Protein AF-A0A7K2Q0Q4-F1 (afdb_monomer_lite)

Structure (mmCIF, N/CA/C/O backbone):
data_AF-A0A7K2Q0Q4-F1
#
_entry.id   AF-A0A7K2Q0Q4-F1
#
loop_
_atom_site.group_PDB
_atom_site.id
_atom_site.type_symbol
_atom_site.label_atom_id
_atom_site.label_alt_id
_atom_site.label_comp_id
_atom_site.label_asym_id
_atom_site.label_entity_id
_atom_site.label_seq_id
_atom_site.pdbx_PDB_ins_code
_atom_site.Cartn_x
_atom_site.Cartn_y
_atom_site.Cartn_z
_atom_site.occupancy
_atom_site.B_iso_or_equiv
_atom_site.auth_seq_id
_atom_site.auth_comp_id
_atom_site.auth_asym_id
_atom_site.auth_atom_id
_atom_site.pdbx_PDB_model_num
ATOM 1 N N . ALA A 1 1 ? 6.398 -9.317 6.438 1.00 79.12 1 ALA A N 1
ATOM 2 C CA . ALA A 1 1 ? 5.294 -8.334 6.388 1.00 79.12 1 ALA A CA 1
ATOM 3 C C . ALA A 1 1 ? 4.344 -8.437 7.587 1.00 79.12 1 ALA A C 1
ATOM 5 O O . ALA A 1 1 ? 4.321 -7.499 8.368 1.00 79.12 1 ALA A O 1
ATOM 6 N N . ARG A 1 2 ? 3.621 -9.553 7.805 1.00 87.19 2 ARG A N 1
ATOM 7 C CA . ARG A 1 2 ? 2.559 -9.644 8.841 1.00 87.19 2 ARG A CA 1
ATOM 8 C C . ARG A 1 2 ? 2.958 -9.191 10.251 1.00 87.19 2 ARG A C 1
ATOM 10 O O . ARG A 1 2 ? 2.251 -8.389 10.840 1.00 87.19 2 ARG A O 1
ATOM 17 N N . ARG A 1 3 ? 4.111 -9.632 10.769 1.00 91.81 3 ARG A N 1
ATOM 18 C CA . ARG A 1 3 ? 4.590 -9.206 12.100 1.00 91.81 3 ARG A CA 1
ATOM 19 C C . ARG A 1 3 ? 4.851 -7.696 12.187 1.00 91.81 3 ARG A C 1
ATOM 21 O O . ARG A 1 3 ? 4.521 -7.088 13.192 1.00 91.81 3 ARG A O 1
ATOM 28 N N . ILE A 1 4 ? 5.423 -7.102 11.139 1.00 90.69 4 ILE A N 1
ATOM 29 C CA . ILE A 1 4 ? 5.698 -5.656 11.081 1.00 90.69 4 ILE A CA 1
ATOM 30 C C . ILE A 1 4 ? 4.383 -4.876 10.995 1.00 90.69 4 ILE A C 1
ATOM 32 O O . ILE A 1 4 ? 4.216 -3.902 11.714 1.00 90.69 4 ILE A O 1
ATOM 36 N N . ALA A 1 5 ? 3.433 -5.336 10.179 1.00 90.69 5 ALA A N 1
ATOM 37 C CA . ALA A 1 5 ? 2.111 -4.724 10.072 1.00 90.69 5 ALA A CA 1
ATOM 38 C C . ALA A 1 5 ? 1.339 -4.771 11.402 1.00 90.69 5 ALA A C 1
ATOM 40 O O . ALA A 1 5 ? 0.765 -3.764 11.801 1.00 90.69 5 ALA A O 1
ATOM 41 N N . ALA A 1 6 ? 1.396 -5.895 12.127 1.00 92.38 6 ALA A N 1
ATOM 42 C CA . ALA A 1 6 ? 0.805 -6.020 13.460 1.00 92.38 6 ALA A CA 1
ATOM 43 C C . ALA A 1 6 ? 1.425 -5.036 14.467 1.00 92.38 6 ALA A C 1
ATOM 45 O O . ALA A 1 6 ? 0.708 -4.343 15.182 1.00 92.38 6 ALA A O 1
ATOM 46 N N . LEU A 1 7 ? 2.758 -4.923 14.487 1.00 94.75 7 LEU A N 1
ATOM 47 C CA . LEU A 1 7 ? 3.449 -3.950 15.340 1.00 94.75 7 LEU A CA 1
ATOM 48 C C . LEU A 1 7 ? 3.114 -2.504 14.951 1.00 94.75 7 LEU A C 1
ATOM 50 O O . LEU A 1 7 ? 2.885 -1.678 15.826 1.00 94.75 7 LEU A O 1
ATOM 54 N N . GLY A 1 8 ? 3.038 -2.198 13.654 1.00 91.25 8 GLY A N 1
ATOM 55 C CA . GLY A 1 8 ? 2.623 -0.881 13.170 1.00 91.25 8 GLY A CA 1
ATOM 56 C C . GLY A 1 8 ? 1.189 -0.529 13.576 1.00 91.25 8 GLY A C 1
ATOM 57 O O . GLY A 1 8 ? 0.920 0.612 13.944 1.00 91.25 8 GLY A O 1
ATOM 58 N N . GLY A 1 9 ? 0.285 -1.510 13.566 1.00 91.88 9 GLY A N 1
ATOM 59 C CA . GLY A 1 9 ? -1.079 -1.363 14.071 1.00 91.88 9 GLY A CA 1
ATOM 60 C C . GLY A 1 9 ? -1.135 -1.055 15.559 1.00 91.88 9 GLY A C 1
ATOM 61 O O . GLY A 1 9 ? -1.884 -0.180 15.988 1.00 91.88 9 GLY A O 1
ATOM 62 N N . GLU A 1 10 ? -0.298 -1.734 16.339 1.00 93.38 10 GLU A N 1
ATOM 63 C CA . GLU A 1 10 ? -0.192 -1.489 17.773 1.00 93.38 10 GLU A CA 1
ATOM 64 C C . GLU A 1 10 ? 0.334 -0.082 18.071 1.00 93.38 10 GLU A C 1
ATOM 66 O O . GLU A 1 10 ? -0.258 0.641 18.870 1.00 93.38 10 GLU A O 1
ATOM 71 N N . VAL A 1 11 ? 1.371 0.358 17.353 1.00 94.88 11 VAL A N 1
ATOM 72 C CA . VAL A 1 11 ? 1.874 1.737 17.454 1.00 94.88 11 VAL A CA 1
ATOM 73 C C . VAL A 1 11 ? 0.786 2.751 17.088 1.00 94.88 11 VAL A C 1
ATOM 75 O O . VAL A 1 11 ? 0.629 3.748 17.787 1.00 94.88 11 VAL A O 1
ATOM 78 N N . ALA A 1 12 ? -0.003 2.493 16.039 1.00 91.75 12 ALA A N 1
ATOM 79 C CA . ALA A 1 12 ? -1.114 3.363 15.654 1.00 91.75 12 ALA A CA 1
ATOM 80 C C . ALA A 1 12 ? -2.199 3.448 16.746 1.00 91.75 12 ALA A C 1
ATOM 82 O O . ALA A 1 12 ? -2.713 4.525 17.025 1.00 91.75 12 ALA A O 1
ATOM 83 N N . ARG A 1 13 ? -2.528 2.347 17.434 1.00 91.94 13 ARG A N 1
ATOM 84 C CA . ARG A 1 13 ? -3.469 2.401 18.570 1.00 91.94 13 ARG A CA 1
ATOM 85 C C . ARG A 1 13 ? -2.955 3.262 19.719 1.00 91.94 13 ARG A C 1
ATOM 87 O O . ARG A 1 13 ? -3.742 3.928 20.384 1.00 91.94 13 ARG A O 1
ATOM 94 N N . GLN A 1 14 ? -1.645 3.256 19.939 1.00 94.19 14 GLN A N 1
ATOM 95 C CA . GLN A 1 14 ? -1.008 3.990 21.030 1.00 94.19 14 GLN A CA 1
ATOM 96 C C . GLN A 1 14 ? -0.775 5.473 20.707 1.00 94.19 14 GLN A C 1
ATOM 98 O O . GLN A 1 14 ? -0.567 6.265 21.622 1.00 94.19 14 GLN A O 1
ATOM 103 N N . SER A 1 15 ? -0.833 5.873 19.433 1.00 8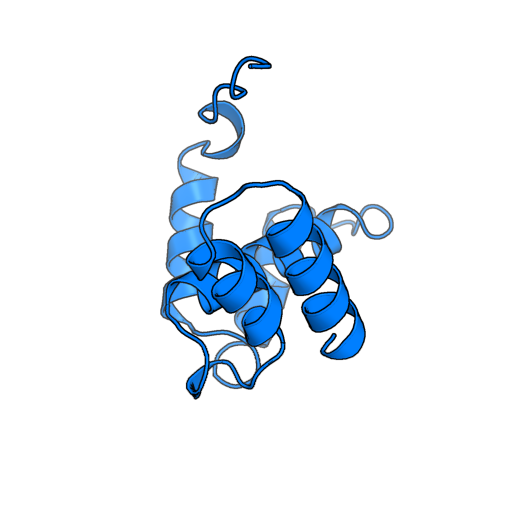9.75 15 SER A N 1
ATOM 104 C CA . SER A 1 15 ? -0.544 7.244 18.991 1.00 89.75 15 SER A CA 1
ATOM 105 C C . SER A 1 15 ? -1.759 8.176 18.950 1.00 89.75 15 SER A C 1
ATOM 107 O O . SER A 1 15 ? -1.629 9.329 18.544 1.00 89.75 15 SER A O 1
ATOM 109 N N . GLY A 1 16 ? -2.940 7.705 19.361 1.00 86.31 16 GLY A N 1
ATOM 110 C CA . GLY A 1 16 ? -4.161 8.516 19.395 1.00 86.31 16 GLY A CA 1
ATOM 111 C C . GLY A 1 16 ? -4.801 8.769 18.024 1.00 86.31 16 GLY A C 1
ATOM 112 O O . GLY A 1 16 ? -5.731 9.570 17.931 1.00 86.31 16 GLY A O 1
ATOM 113 N N . VAL A 1 17 ? -4.345 8.094 16.960 1.00 89.75 17 VAL A N 1
ATOM 114 C CA . VAL A 1 17 ? -5.055 8.107 15.671 1.00 89.75 17 VAL A CA 1
ATOM 115 C C . VAL A 1 17 ? -6.355 7.294 15.761 1.00 89.75 17 VAL A C 1
ATOM 117 O O . VAL A 1 17 ? -6.469 6.404 16.609 1.00 89.75 17 VAL A O 1
ATOM 120 N N . PRO A 1 18 ? -7.350 7.552 14.888 1.00 93.19 18 PRO A N 1
ATOM 121 C CA . PRO A 1 18 ? -8.577 6.763 14.861 1.00 93.19 18 PRO A CA 1
ATOM 122 C C . PRO A 1 18 ? -8.289 5.263 14.743 1.00 93.19 18 PRO A C 1
ATOM 124 O O . PRO A 1 18 ? -7.441 4.851 13.952 1.00 93.19 18 PRO A O 1
ATOM 127 N N . ALA A 1 19 ? -9.033 4.436 15.484 1.00 91.25 19 ALA A N 1
ATOM 128 C CA . ALA A 1 19 ? -8.824 2.984 15.528 1.00 91.25 19 ALA A CA 1
ATOM 129 C C . ALA A 1 19 ? -8.863 2.320 14.137 1.00 91.25 19 ALA A C 1
ATOM 131 O O . ALA A 1 19 ? -8.169 1.336 13.886 1.00 91.25 19 ALA A O 1
ATOM 132 N N . GLU A 1 20 ? -9.626 2.894 13.207 1.00 93.12 20 GLU A N 1
ATOM 133 C CA . GLU A 1 20 ? -9.688 2.466 11.808 1.00 93.12 20 GLU A CA 1
ATOM 134 C C . GLU A 1 20 ? -8.319 2.509 11.110 1.00 93.12 20 GLU A C 1
ATOM 136 O O . GLU A 1 20 ? -8.016 1.633 10.300 1.00 93.12 20 GLU A O 1
ATOM 141 N N . VAL A 1 21 ? -7.453 3.470 11.459 1.00 92.81 21 VAL A N 1
ATOM 142 C CA . VAL A 1 21 ? -6.088 3.574 10.919 1.00 92.81 21 VAL A CA 1
ATOM 143 C C . VAL A 1 21 ? -5.254 2.368 11.334 1.00 92.81 21 VAL A C 1
ATOM 145 O O . VAL A 1 21 ? -4.576 1.780 10.493 1.00 92.81 21 VAL A O 1
ATOM 148 N N . ALA A 1 22 ? -5.345 1.947 12.598 1.00 93.81 22 ALA A N 1
ATOM 149 C CA . ALA A 1 22 ? -4.650 0.754 13.067 1.00 93.81 22 ALA A CA 1
ATOM 150 C C . ALA A 1 22 ? -5.091 -0.489 12.282 1.00 93.81 22 ALA A C 1
ATOM 152 O O . ALA A 1 22 ? -4.245 -1.228 11.786 1.00 93.81 22 ALA A O 1
ATOM 153 N N . VAL A 1 23 ? -6.400 -0.660 12.059 1.00 94.56 23 VAL A N 1
ATOM 154 C CA . VAL A 1 23 ? -6.939 -1.783 11.271 1.00 94.56 23 VAL A CA 1
ATOM 155 C C . VAL A 1 23 ? -6.388 -1.785 9.840 1.00 94.56 23 VAL A C 1
ATOM 157 O O . VAL A 1 23 ? -6.031 -2.837 9.308 1.00 94.56 23 VAL A O 1
ATOM 1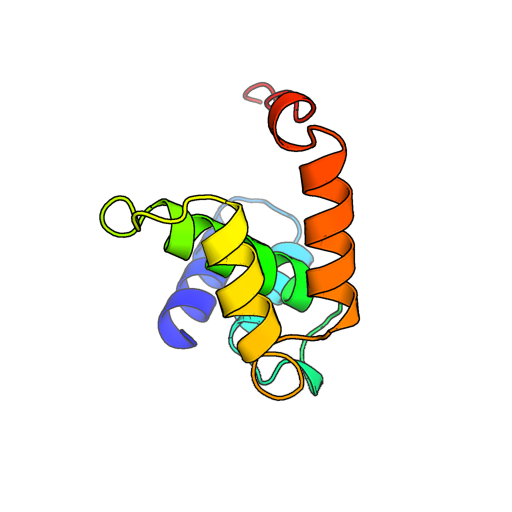60 N N . ILE A 1 24 ? -6.292 -0.615 9.206 1.00 95.75 24 ILE A N 1
ATOM 161 C CA . ILE A 1 24 ? -5.720 -0.470 7.860 1.00 95.75 24 ILE A CA 1
ATOM 162 C C . ILE A 1 24 ? -4.245 -0.894 7.846 1.00 95.75 24 ILE A C 1
ATOM 164 O O . ILE A 1 24 ? -3.832 -1.648 6.961 1.00 95.75 24 ILE A O 1
ATOM 168 N N . VAL A 1 25 ? -3.462 -0.436 8.826 1.00 93.94 25 VAL A N 1
ATOM 169 C CA . VAL A 1 25 ? -2.026 -0.728 8.940 1.00 93.94 25 VAL A CA 1
ATOM 170 C C . VAL A 1 25 ? -1.775 -2.213 9.199 1.00 93.94 25 VAL A C 1
ATOM 172 O O . VAL A 1 25 ? -0.856 -2.773 8.605 1.00 93.94 25 VAL A O 1
ATOM 175 N N . GLU A 1 26 ? -2.590 -2.874 10.016 1.00 94.12 26 GLU A N 1
ATOM 176 C CA . GLU A 1 26 ? -2.448 -4.309 10.300 1.00 94.12 26 GLU A CA 1
ATOM 177 C C . GLU A 1 26 ? -2.757 -5.163 9.080 1.00 94.12 26 GLU A C 1
ATOM 179 O O . GLU A 1 26 ? -1.988 -6.055 8.709 1.00 94.12 26 GLU A O 1
ATOM 184 N N . ARG A 1 27 ? -3.873 -4.853 8.418 1.00 95.94 27 ARG A N 1
ATOM 185 C CA . ARG A 1 27 ? -4.378 -5.644 7.295 1.00 95.94 27 ARG A CA 1
ATOM 186 C C . ARG A 1 27 ? -3.602 -5.416 6.006 1.00 95.94 27 ARG A C 1
ATOM 188 O O . ARG A 1 27 ? -3.765 -6.175 5.056 1.00 95.94 27 ARG A O 1
ATOM 195 N N . GLN A 1 28 ? -2.691 -4.441 5.950 1.00 94.56 28 GLN A N 1
ATOM 196 C CA . GLN A 1 28 ? -1.856 -4.209 4.764 1.00 94.56 28 GLN A CA 1
ATOM 197 C C . GLN A 1 28 ? -0.976 -5.420 4.388 1.00 94.56 28 GLN A C 1
ATOM 199 O O . GLN A 1 28 ? -0.489 -5.493 3.261 1.00 94.56 28 GLN A O 1
ATOM 204 N N . ALA A 1 29 ? -0.760 -6.373 5.303 1.00 92.50 29 ALA A N 1
ATOM 205 C CA . ALA A 1 29 ? 0.012 -7.590 5.051 1.00 92.50 29 ALA A CA 1
ATOM 206 C C . ALA A 1 29 ? -0.835 -8.815 4.646 1.00 92.50 29 ALA A C 1
ATOM 208 O O . ALA A 1 29 ? -0.265 -9.881 4.385 1.00 92.50 29 ALA A O 1
ATOM 209 N N . ASP A 1 30 ? -2.162 -8.685 4.587 1.00 95.31 30 ASP A N 1
ATOM 210 C CA . ASP A 1 30 ? -3.070 -9.748 4.135 1.00 95.31 30 ASP A CA 1
ATOM 211 C C . ASP A 1 30 ? -2.975 -9.945 2.608 1.00 95.31 30 ASP A C 1
ATOM 213 O O . ASP A 1 30 ? -2.438 -9.080 1.907 1.00 95.31 30 ASP A O 1
ATOM 217 N N . PRO A 1 31 ? -3.468 -11.056 2.031 1.00 95.56 31 PRO A N 1
ATOM 218 C CA . PRO A 1 31 ? -3.646 -11.161 0.582 1.00 95.56 31 PRO A CA 1
ATOM 219 C C . PRO A 1 31 ? -4.474 -9.982 0.059 1.00 95.56 31 PRO A C 1
ATOM 221 O O . PRO A 1 31 ? -5.504 -9.658 0.643 1.00 95.56 31 PRO A O 1
ATOM 224 N N . TYR A 1 32 ? -4.069 -9.332 -1.042 1.00 95.44 32 TYR A N 1
ATOM 225 C CA . TYR A 1 32 ? -4.686 -8.051 -1.432 1.00 95.44 32 TYR A CA 1
ATOM 226 C C . TYR A 1 32 ? -6.209 -8.147 -1.625 1.00 95.44 32 TYR A C 1
ATOM 228 O O . TYR A 1 32 ? -6.920 -7.186 -1.352 1.00 95.44 32 TYR A O 1
ATOM 236 N N . ARG A 1 33 ? -6.734 -9.311 -2.031 1.00 96.00 33 ARG A N 1
ATOM 237 C CA . ARG A 1 33 ? -8.179 -9.547 -2.193 1.00 96.00 33 ARG A CA 1
ATOM 238 C C . ARG A 1 33 ? -8.955 -9.464 -0.873 1.00 96.00 33 ARG A C 1
ATOM 240 O O . ARG A 1 33 ? -10.114 -9.069 -0.888 1.00 96.00 33 ARG A O 1
ATOM 247 N N . GLU A 1 34 ? -8.305 -9.751 0.249 1.00 96.31 34 GLU A N 1
ATOM 248 C CA . GLU A 1 34 ? -8.873 -9.698 1.603 1.00 96.31 34 GLU A CA 1
ATOM 249 C C . GLU A 1 34 ? -8.657 -8.336 2.278 1.00 96.31 34 GLU A C 1
ATOM 251 O O . GLU A 1 34 ? -9.243 -8.057 3.321 1.00 96.31 34 GLU A O 1
ATOM 256 N N . GLN A 1 35 ? -7.832 -7.466 1.695 1.00 96.81 35 GLN A N 1
ATOM 257 C CA . GLN A 1 35 ? -7.534 -6.150 2.255 1.00 96.81 35 GLN A CA 1
ATOM 258 C C . GLN A 1 35 ? -8.696 -5.165 2.055 1.00 96.81 35 GLN A C 1
ATOM 260 O O . GLN A 1 35 ? -9.271 -5.127 0.960 1.00 96.81 35 GLN A O 1
ATOM 265 N N . PRO A 1 36 ? -8.981 -4.290 3.040 1.00 96.75 36 PRO A N 1
ATOM 266 C CA . PRO A 1 36 ? -9.748 -3.067 2.813 1.00 96.75 36 PRO A CA 1
ATOM 267 C C . PRO A 1 36 ? -9.092 -2.198 1.733 1.00 96.75 36 PRO A C 1
ATOM 269 O O . PRO A 1 36 ? -7.868 -2.201 1.592 1.00 96.75 36 PRO A O 1
ATOM 272 N N . ALA A 1 37 ? -9.880 -1.399 1.007 1.00 96.31 37 ALA A N 1
ATOM 273 C CA . ALA A 1 37 ? -9.367 -0.564 -0.086 1.00 96.31 37 ALA A CA 1
ATOM 274 C C . ALA A 1 37 ? -8.196 0.340 0.350 1.00 96.31 37 ALA A C 1
ATOM 276 O O . ALA A 1 37 ? -7.176 0.406 -0.333 1.00 96.31 37 ALA A O 1
ATOM 277 N N . LEU A 1 38 ? -8.303 0.964 1.528 1.00 96.56 38 LEU A N 1
ATOM 278 C CA . LEU A 1 38 ? -7.246 1.811 2.088 1.00 96.56 38 LEU A CA 1
ATOM 279 C C . LEU A 1 38 ? -5.950 1.039 2.373 1.00 96.56 38 LEU A C 1
ATOM 281 O O . LEU A 1 38 ? -4.866 1.545 2.099 1.00 96.56 38 LEU A O 1
ATOM 285 N N . ALA A 1 39 ? -6.041 -0.208 2.838 1.00 96.88 39 ALA A N 1
ATOM 286 C CA . ALA A 1 39 ? -4.863 -1.032 3.109 1.00 96.88 39 ALA A CA 1
ATOM 287 C C . ALA A 1 39 ? -4.125 -1.420 1.817 1.00 96.88 39 ALA A C 1
ATOM 289 O O . ALA A 1 39 ? -2.895 -1.481 1.808 1.00 96.88 39 ALA A O 1
ATOM 290 N N . ARG A 1 40 ? -4.855 -1.592 0.704 1.00 97.81 40 ARG A N 1
ATOM 291 C CA . ARG A 1 40 ? -4.256 -1.821 -0.624 1.00 97.81 40 ARG A CA 1
ATOM 292 C C . ARG A 1 40 ? -3.456 -0.611 -1.095 1.00 97.81 40 ARG A C 1
ATOM 294 O O . ARG A 1 40 ? -2.369 -0.783 -1.642 1.00 97.81 40 ARG A O 1
ATOM 301 N N . ILE A 1 41 ? -3.982 0.595 -0.865 1.00 97.00 41 ILE A N 1
ATOM 302 C CA . ILE A 1 41 ? -3.295 1.854 -1.189 1.00 97.00 41 ILE 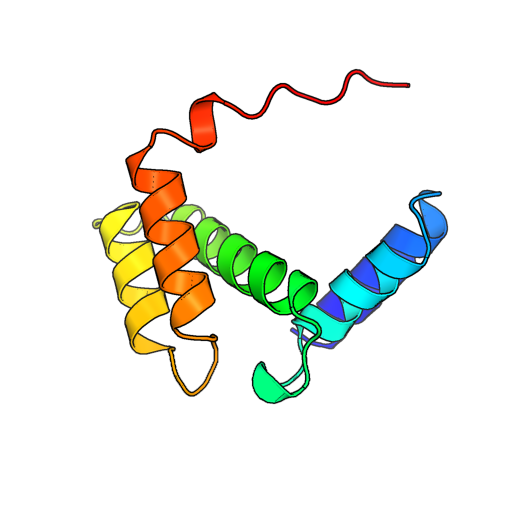A CA 1
ATOM 303 C C . ILE A 1 41 ? -2.011 1.971 -0.368 1.00 97.00 41 ILE A C 1
ATOM 305 O O . ILE A 1 41 ? -0.940 2.123 -0.949 1.00 97.00 41 ILE A O 1
ATOM 309 N N . VAL A 1 42 ? -2.105 1.834 0.960 1.00 94.88 42 VAL A N 1
ATOM 310 C CA . VAL A 1 42 ? -0.945 1.923 1.864 1.00 94.88 42 VAL A CA 1
ATOM 311 C C . VAL A 1 42 ? 0.130 0.909 1.475 1.00 94.88 42 VAL A C 1
ATOM 313 O O . VAL A 1 42 ? 1.291 1.277 1.328 1.00 94.88 42 VAL A O 1
ATOM 316 N N . ARG A 1 43 ? -0.251 -0.348 1.213 1.00 95.94 43 ARG A N 1
ATOM 317 C CA . ARG A 1 43 ? 0.687 -1.386 0.769 1.00 95.94 43 ARG A CA 1
ATOM 318 C C . ARG A 1 43 ? 1.404 -1.009 -0.530 1.00 95.94 43 ARG A C 1
ATOM 320 O O . ARG A 1 43 ? 2.613 -1.201 -0.621 1.00 95.94 43 ARG A O 1
ATOM 327 N N . ALA A 1 44 ? 0.675 -0.526 -1.539 1.00 96.62 44 ALA A N 1
ATOM 328 C CA . ALA A 1 44 ? 1.259 -0.171 -2.833 1.00 96.62 44 ALA A CA 1
ATOM 329 C C . ALA A 1 44 ? 2.219 1.024 -2.723 1.00 96.62 44 ALA A C 1
ATOM 331 O O . ALA A 1 44 ? 3.295 0.996 -3.315 1.00 96.62 44 ALA A O 1
ATOM 332 N N . VAL A 1 45 ? 1.854 2.043 -1.939 1.00 94.88 45 VAL A N 1
ATOM 333 C CA . VAL A 1 45 ? 2.699 3.223 -1.697 1.00 94.88 45 VAL A CA 1
ATOM 334 C C . VAL A 1 45 ? 3.948 2.852 -0.900 1.00 94.88 45 VAL A C 1
ATOM 336 O O . VAL A 1 45 ? 5.042 3.215 -1.316 1.00 94.88 45 VAL A O 1
ATOM 339 N N . ASN A 1 46 ? 3.812 2.070 0.174 1.00 92.00 46 ASN A N 1
ATOM 340 C CA . ASN A 1 46 ? 4.960 1.606 0.958 1.00 92.00 46 ASN A CA 1
ATOM 341 C C . ASN A 1 46 ? 5.929 0.794 0.093 1.00 92.00 46 ASN A C 1
ATOM 343 O O . ASN A 1 46 ? 7.124 1.049 0.111 1.00 92.00 46 ASN A O 1
ATOM 347 N N . ALA A 1 47 ? 5.416 -0.122 -0.734 1.00 94.12 47 ALA A N 1
ATOM 348 C CA . ALA A 1 47 ? 6.259 -0.890 -1.645 1.00 94.12 47 ALA A CA 1
ATOM 349 C C . ALA A 1 47 ? 6.953 -0.004 -2.697 1.00 94.12 47 ALA A C 1
ATOM 351 O O . ALA A 1 47 ? 8.109 -0.248 -3.033 1.00 94.12 47 ALA A O 1
ATOM 352 N N . TYR A 1 48 ? 6.276 1.029 -3.207 1.00 93.38 48 TYR A N 1
ATOM 353 C CA . TYR A 1 48 ? 6.888 2.010 -4.103 1.00 93.38 48 TYR A CA 1
ATOM 354 C C . TYR A 1 48 ? 8.032 2.773 -3.420 1.00 93.38 48 TYR A C 1
ATOM 356 O O . TYR A 1 48 ? 9.118 2.885 -3.989 1.00 93.38 48 TYR A O 1
ATOM 364 N N . ASP A 1 49 ? 7.806 3.283 -2.208 1.00 90.31 49 ASP A N 1
ATOM 365 C CA . ASP A 1 49 ? 8.822 4.027 -1.462 1.00 90.31 49 ASP A CA 1
ATOM 366 C C . ASP A 1 49 ? 9.994 3.122 -1.032 1.00 90.31 49 ASP A C 1
ATOM 368 O O . ASP A 1 49 ? 11.147 3.541 -1.137 1.00 90.31 49 ASP A O 1
ATOM 372 N N . ASP A 1 50 ? 9.740 1.861 -0.665 1.00 89.88 50 ASP A N 1
ATOM 373 C CA . ASP A 1 50 ? 10.782 0.862 -0.384 1.00 89.88 50 ASP A CA 1
ATOM 374 C C . ASP A 1 50 ? 11.671 0.612 -1.618 1.00 89.88 50 ASP A C 1
ATOM 376 O O . ASP A 1 50 ? 12.900 0.567 -1.512 1.00 89.88 50 ASP A O 1
ATOM 380 N N . LEU A 1 51 ? 11.066 0.499 -2.808 1.00 90.06 51 LEU A N 1
ATOM 381 C CA . LEU A 1 51 ? 11.781 0.336 -4.081 1.00 90.06 51 LEU A CA 1
ATOM 382 C C . LEU A 1 51 ? 12.611 1.573 -4.459 1.00 90.06 51 LEU A C 1
ATOM 384 O O . LEU A 1 51 ? 13.638 1.439 -5.124 1.00 90.06 51 LEU A O 1
ATOM 388 N N . LEU A 1 52 ? 12.192 2.769 -4.035 1.00 85.88 52 LEU A N 1
ATOM 389 C CA . LEU A 1 52 ? 12.974 3.996 -4.199 1.00 85.88 52 LEU A CA 1
ATOM 390 C C . LEU A 1 52 ? 14.127 4.103 -3.190 1.00 85.88 52 LEU A C 1
ATOM 392 O O . LEU A 1 52 ? 15.192 4.623 -3.533 1.00 85.88 52 LEU A O 1
ATOM 396 N N . GLY A 1 53 ? 13.906 3.660 -1.949 1.00 75.00 53 GLY A N 1
ATOM 397 C CA . GLY A 1 53 ? 14.864 3.755 -0.844 1.00 75.00 53 GLY A CA 1
ATOM 398 C C . GLY A 1 53 ? 15.946 2.670 -0.855 1.00 75.00 53 GLY A C 1
ATOM 399 O O . GLY A 1 53 ? 17.058 2.900 -0.372 1.00 75.00 53 GLY A O 1
ATOM 400 N N . GLY A 1 54 ? 15.663 1.501 -1.434 1.00 64.19 54 GLY A N 1
ATOM 401 C CA . GLY A 1 54 ? 16.630 0.417 -1.603 1.00 64.19 54 GLY A CA 1
ATOM 402 C C . GLY A 1 54 ? 17.726 0.783 -2.605 1.00 64.19 54 GLY A C 1
ATOM 403 O O . GLY A 1 54 ? 17.448 0.913 -3.792 1.00 64.19 54 GLY A O 1
ATOM 404 N N . SER A 1 55 ? 18.960 0.971 -2.108 1.00 52.16 55 SER A N 1
ATOM 405 C CA . SER A 1 55 ? 20.216 1.167 -2.868 1.00 52.16 55 SER A CA 1
ATOM 406 C C . SER A 1 55 ? 20.035 1.697 -4.297 1.00 52.16 55 SER A C 1
ATOM 408 O O . SER A 1 55 ? 20.395 1.033 -5.259 1.00 52.16 55 SER A O 1
ATOM 410 N N . ARG A 1 56 ? 19.461 2.906 -4.417 1.00 55.88 56 ARG A N 1
ATOM 411 C CA . ARG A 1 56 ? 19.397 3.725 -5.640 1.00 55.88 56 ARG A CA 1
ATOM 412 C C . ARG A 1 56 ? 19.268 2.866 -6.907 1.00 55.88 56 ARG A C 1
ATOM 414 O O . ARG A 1 56 ? 20.166 2.871 -7.749 1.00 55.88 56 ARG A O 1
ATOM 421 N N . HIS A 1 57 ? 18.186 2.087 -7.006 1.00 53.28 57 HIS A N 1
ATOM 422 C CA . HIS A 1 57 ? 17.941 1.245 -8.176 1.00 53.28 57 HIS A CA 1
ATOM 423 C C . HIS A 1 57 ? 18.134 2.104 -9.441 1.00 53.28 57 HIS A C 1
ATOM 425 O O . HIS A 1 57 ? 17.498 3.161 -9.545 1.00 53.28 57 HIS A O 1
ATOM 431 N N . PRO A 1 58 ? 18.997 1.713 -10.399 1.00 58.53 58 PRO A N 1
ATOM 432 C CA . PRO A 1 58 ? 19.436 2.592 -11.490 1.00 58.53 58 PRO A CA 1
ATOM 433 C C . PRO A 1 58 ? 18.309 3.073 -12.423 1.00 58.53 58 PRO A C 1
ATOM 435 O O . PRO A 1 58 ? 18.543 3.918 -13.279 1.00 58.53 58 PRO A O 1
ATOM 438 N N . GLY A 1 59 ? 17.084 2.567 -12.249 1.00 68.75 59 GLY A N 1
ATOM 439 C CA . GLY A 1 59 ? 15.904 2.932 -13.034 1.00 68.75 59 GLY A CA 1
ATOM 440 C C . GLY A 1 59 ? 14.912 3.893 -12.358 1.00 68.75 59 GLY A C 1
ATOM 441 O O . GLY A 1 59 ? 13.908 4.246 -12.978 1.00 68.75 59 GLY A O 1
ATOM 442 N N . GLY A 1 60 ? 15.160 4.329 -11.115 1.00 83.06 60 GLY A N 1
ATOM 443 C CA . GLY A 1 60 ? 14.378 5.384 -10.453 1.00 83.06 60 GLY A CA 1
ATOM 444 C C . GLY A 1 60 ? 12.858 5.120 -10.340 1.00 83.06 60 GLY A C 1
ATOM 445 O O . GLY A 1 60 ? 12.427 3.966 -10.299 1.00 83.06 60 GLY A O 1
ATOM 446 N N . PRO A 1 61 ? 12.025 6.182 -10.290 1.00 86.56 61 PRO A N 1
ATOM 447 C CA . PRO A 1 61 ? 10.561 6.098 -10.179 1.00 86.56 61 PRO A CA 1
ATOM 448 C C . PRO A 1 61 ? 9.867 5.188 -11.196 1.00 86.56 61 PRO A C 1
ATOM 450 O O . PRO A 1 61 ? 8.900 4.505 -10.856 1.00 86.56 61 PRO A O 1
ATOM 453 N N . LEU A 1 62 ? 10.352 5.170 -12.441 1.00 88.50 62 LEU A N 1
ATOM 454 C CA . LEU A 1 62 ? 9.756 4.357 -13.497 1.00 88.50 62 LEU A CA 1
ATOM 455 C C . LEU A 1 62 ? 9.977 2.867 -13.229 1.00 88.50 62 LEU A C 1
ATOM 457 O O . LEU A 1 62 ? 9.015 2.102 -13.251 1.00 88.50 62 LEU A O 1
ATOM 461 N N . ALA A 1 63 ? 11.203 2.474 -12.879 1.00 90.31 63 ALA A N 1
ATOM 462 C CA . ALA A 1 63 ? 11.498 1.085 -12.543 1.00 90.31 63 ALA A CA 1
ATOM 463 C C . ALA A 1 63 ? 10.712 0.609 -11.313 1.00 90.31 63 ALA A C 1
ATOM 465 O O . ALA A 1 63 ? 10.231 -0.520 -11.298 1.00 90.31 63 ALA A O 1
ATOM 466 N N . ALA A 1 64 ? 10.516 1.466 -10.305 1.00 92.44 64 ALA A N 1
ATOM 467 C CA . ALA A 1 64 ? 9.684 1.125 -9.151 1.00 92.44 64 ALA A CA 1
ATOM 468 C C . ALA A 1 64 ? 8.223 0.833 -9.557 1.00 92.44 64 ALA A C 1
ATOM 470 O O . ALA A 1 64 ? 7.640 -0.155 -9.112 1.00 92.44 64 ALA A O 1
ATOM 471 N N . LEU A 1 65 ? 7.638 1.638 -10.454 1.00 94.19 65 LEU A N 1
ATOM 472 C CA . LEU A 1 65 ? 6.293 1.382 -10.987 1.00 94.19 65 LEU A CA 1
ATOM 473 C C . LEU A 1 65 ? 6.226 0.112 -11.843 1.00 94.19 65 LEU A C 1
ATOM 475 O O . LEU A 1 65 ? 5.246 -0.628 -11.759 1.00 94.19 65 LEU A O 1
ATOM 479 N N . GLU A 1 66 ? 7.249 -0.162 -12.649 1.00 94.81 66 GLU A N 1
ATOM 480 C CA . GLU A 1 66 ? 7.332 -1.390 -13.447 1.00 94.81 66 GLU A CA 1
ATOM 481 C C . GLU A 1 66 ? 7.376 -2.636 -12.560 1.00 94.81 66 GLU A C 1
ATOM 483 O O . GLU A 1 66 ? 6.627 -3.584 -12.800 1.00 94.81 66 GLU A O 1
ATOM 488 N N . GLN A 1 67 ? 8.166 -2.613 -11.483 1.00 95.25 67 GLN A N 1
ATOM 489 C CA . GLN A 1 67 ? 8.203 -3.710 -10.514 1.00 95.25 67 GLN A CA 1
ATOM 490 C C . GLN A 1 67 ? 6.837 -3.942 -9.855 1.00 95.25 67 GLN A C 1
ATOM 492 O O . GLN A 1 67 ? 6.387 -5.083 -9.749 1.00 95.25 67 GLN A O 1
ATOM 497 N N . LEU A 1 68 ? 6.121 -2.877 -9.476 1.00 96.38 68 LEU A N 1
ATOM 498 C CA . LEU A 1 68 ? 4.768 -3.015 -8.929 1.00 96.38 68 LEU A CA 1
ATOM 499 C C . LEU A 1 68 ? 3.783 -3.606 -9.939 1.00 96.38 68 LEU A C 1
ATOM 501 O O . LEU A 1 68 ? 2.968 -4.453 -9.569 1.00 96.38 68 LEU A O 1
ATOM 505 N N . ARG A 1 69 ? 3.870 -3.200 -11.211 1.00 97.12 69 ARG A N 1
ATOM 506 C CA . ARG A 1 69 ? 3.029 -3.734 -12.294 1.00 97.12 69 ARG A CA 1
ATOM 507 C C . ARG A 1 69 ? 3.226 -5.236 -12.481 1.00 97.12 69 ARG A C 1
ATOM 509 O O . ARG A 1 69 ? 2.233 -5.951 -12.612 1.00 97.12 69 ARG A O 1
ATOM 516 N N . LEU A 1 70 ? 4.466 -5.723 -12.410 1.00 97.38 70 LEU A N 1
ATOM 517 C CA . LEU A 1 70 ? 4.775 -7.158 -12.480 1.00 97.38 70 LEU A CA 1
ATOM 518 C C . LEU A 1 70 ? 4.152 -7.964 -11.325 1.00 97.38 70 LEU A C 1
ATOM 520 O O . LEU A 1 70 ? 3.822 -9.133 -11.506 1.00 97.38 70 LEU A O 1
ATOM 524 N N . GLY A 1 71 ? 3.954 -7.349 -10.154 1.00 96.44 71 GLY A N 1
ATOM 525 C CA . GLY A 1 71 ? 3.317 -7.980 -8.990 1.00 96.44 71 GLY A CA 1
ATOM 526 C C . GLY A 1 71 ? 1.782 -7.926 -8.977 1.00 96.44 71 GLY A C 1
ATOM 527 O O . GLY A 1 71 ? 1.152 -8.424 -8.036 1.00 96.44 71 GLY A O 1
ATOM 528 N N . THR A 1 72 ? 1.145 -7.304 -9.972 1.00 97.44 72 THR A N 1
ATOM 529 C CA . THR A 1 72 ? -0.320 -7.175 -10.003 1.00 97.44 72 THR A CA 1
ATOM 530 C C . THR A 1 72 ? -1.024 -8.524 -10.181 1.00 97.44 72 THR A C 1
ATOM 532 O O . THR A 1 72 ? -0.473 -9.483 -10.713 1.00 97.44 72 THR A O 1
ATOM 535 N N . GLY A 1 73 ? -2.247 -8.647 -9.655 1.00 92.69 73 GLY A N 1
ATOM 536 C CA . GLY A 1 73 ? -3.036 -9.889 -9.723 1.00 92.69 73 GLY A CA 1
ATOM 537 C C . GLY A 1 73 ? -2.607 -10.975 -8.725 1.00 92.69 73 GLY A C 1
ATOM 538 O O . GLY A 1 73 ? -3.405 -11.864 -8.394 1.00 92.69 73 GLY A O 1
ATOM 539 N N . ARG A 1 74 ? -1.393 -10.856 -8.173 1.00 94.62 74 ARG A N 1
ATOM 540 C CA . ARG A 1 74 ? -0.863 -11.681 -7.083 1.00 94.62 74 ARG A CA 1
ATOM 541 C C . ARG A 1 74 ? -0.729 -10.892 -5.784 1.00 94.62 74 ARG A C 1
ATOM 543 O O . ARG A 1 74 ? -1.381 -11.239 -4.803 1.00 94.62 74 ARG A O 1
ATOM 550 N N . ASP A 1 75 ? 0.087 -9.843 -5.794 1.00 95.50 75 ASP A N 1
ATOM 551 C CA . ASP A 1 75 ? 0.500 -9.110 -4.593 1.00 95.50 75 ASP A CA 1
ATOM 552 C C . ASP A 1 75 ? -0.173 -7.744 -4.473 1.00 95.50 75 ASP A C 1
ATOM 554 O O . ASP A 1 75 ? -0.418 -7.276 -3.360 1.00 95.50 75 ASP A O 1
ATOM 558 N N . TYR A 1 76 ? -0.524 -7.139 -5.607 1.00 97.56 76 TYR A N 1
ATOM 559 C CA . TYR A 1 76 ? -1.148 -5.821 -5.666 1.00 97.56 76 TYR A CA 1
ATOM 560 C C . TYR A 1 76 ? -2.413 -5.836 -6.522 1.00 97.56 76 TYR A C 1
ATOM 562 O O . TYR A 1 76 ? -2.526 -6.569 -7.510 1.00 97.56 76 TYR A O 1
ATOM 570 N N . GLN A 1 77 ? -3.366 -4.980 -6.158 1.00 97.94 77 GLN A N 1
ATOM 571 C CA . GLN A 1 77 ? -4.525 -4.712 -6.998 1.00 97.94 77 GLN A CA 1
ATOM 572 C C . GLN A 1 77 ? -4.097 -3.856 -8.210 1.00 97.94 77 GLN A C 1
ATOM 574 O O . GLN A 1 77 ? -3.535 -2.778 -7.989 1.00 97.94 77 GLN A O 1
ATOM 579 N N . PRO A 1 78 ? -4.389 -4.274 -9.460 1.00 97.88 78 PRO A N 1
ATOM 580 C CA . PRO A 1 78 ? -3.996 -3.531 -10.660 1.00 97.88 78 PRO A CA 1
ATOM 581 C C . PRO A 1 78 ? -4.457 -2.067 -10.656 1.00 97.88 78 PRO A C 1
ATOM 583 O O . PRO A 1 78 ? -3.669 -1.165 -10.929 1.00 97.88 78 PRO A O 1
ATOM 586 N N . GLU A 1 79 ? -5.709 -1.807 -10.269 1.00 98.06 79 GLU A N 1
ATOM 587 C CA . GLU A 1 79 ? -6.283 -0.458 -10.305 1.00 98.06 79 GLU A CA 1
ATOM 588 C C . GLU A 1 79 ? -5.592 0.497 -9.325 1.00 98.06 79 GLU A C 1
ATOM 590 O O . GLU A 1 79 ? -5.446 1.683 -9.611 1.00 98.06 79 GLU A O 1
ATOM 595 N N . VAL A 1 80 ? -5.125 -0.009 -8.180 1.00 98.12 80 VAL A N 1
ATOM 596 C CA . VAL A 1 80 ? -4.408 0.801 -7.184 1.00 98.12 80 VAL A CA 1
ATOM 597 C C . VAL A 1 80 ? -3.038 1.225 -7.716 1.00 98.12 80 VAL A C 1
ATOM 599 O O . VAL A 1 80 ? -2.655 2.383 -7.550 1.00 98.12 80 VAL A O 1
ATOM 602 N N . VAL A 1 81 ? -2.326 0.324 -8.400 1.00 98.19 81 VAL A N 1
ATOM 603 C CA . VAL A 1 81 ? -1.022 0.622 -9.017 1.00 98.19 81 VAL A CA 1
ATOM 604 C C . VAL A 1 81 ? -1.173 1.654 -10.140 1.00 98.19 81 VAL A C 1
ATOM 606 O O . VAL A 1 81 ? -0.399 2.608 -10.214 1.00 98.19 81 VAL A O 1
ATOM 609 N N . GLU A 1 82 ? -2.213 1.536 -10.968 1.00 97.62 82 GLU A N 1
ATOM 610 C CA . GLU A 1 82 ? -2.497 2.524 -12.017 1.00 97.62 82 GLU A CA 1
ATOM 611 C C . GLU A 1 82 ? -2.918 3.889 -11.446 1.00 97.62 82 GLU A C 1
ATOM 613 O O . GLU A 1 82 ? -2.502 4.936 -11.951 1.00 97.62 82 GLU A O 1
ATOM 618 N N . CYS A 1 83 ? -3.688 3.913 -10.355 1.00 97.25 83 CYS A N 1
ATOM 619 C CA . CYS A 1 83 ? -3.997 5.149 -9.636 1.00 97.25 83 CYS A CA 1
ATOM 620 C C . CYS A 1 83 ? -2.732 5.823 -9.087 1.00 97.25 83 CYS A C 1
ATOM 622 O O . CYS A 1 83 ? -2.570 7.034 -9.256 1.00 97.25 83 CYS A O 1
ATOM 624 N N . LEU A 1 84 ? -1.816 5.055 -8.491 1.00 95.81 84 LEU A N 1
ATOM 625 C CA . LEU A 1 84 ? -0.534 5.567 -8.009 1.00 95.81 84 LEU A CA 1
ATOM 626 C C . LEU A 1 84 ? 0.281 6.196 -9.149 1.00 95.81 84 LEU A C 1
ATOM 628 O O . LEU A 1 84 ? 0.734 7.335 -9.018 1.00 95.81 84 LEU A O 1
ATOM 632 N N . ALA A 1 85 ? 0.396 5.513 -10.292 1.00 95.06 85 ALA A N 1
ATOM 633 C CA . ALA A 1 85 ? 1.096 6.037 -11.465 1.00 95.06 85 ALA A CA 1
ATOM 634 C C . ALA A 1 85 ? 0.518 7.387 -11.931 1.00 95.06 85 ALA A C 1
ATOM 636 O O . ALA A 1 85 ? 1.263 8.335 -12.192 1.00 95.06 85 ALA A O 1
ATOM 637 N N . ARG A 1 86 ? -0.816 7.517 -11.966 1.00 94.69 86 ARG A N 1
ATOM 638 C CA . ARG A 1 86 ? -1.496 8.774 -12.332 1.00 94.69 86 ARG A CA 1
ATOM 639 C C . ARG A 1 86 ? -1.231 9.905 -11.340 1.00 94.69 86 ARG A C 1
ATOM 641 O O . ARG A 1 86 ? -1.089 11.051 -11.762 1.00 94.69 86 ARG A O 1
ATOM 648 N N . VAL A 1 87 ? -1.189 9.616 -10.039 1.00 93.12 87 VAL A N 1
ATOM 649 C CA . VAL A 1 87 ? -0.889 10.621 -9.002 1.00 93.12 87 VAL A CA 1
ATOM 650 C C . VAL A 1 87 ? 0.554 11.108 -9.123 1.00 93.12 87 VAL A C 1
ATOM 652 O O . VAL A 1 87 ? 0.800 12.315 -9.092 1.00 93.12 87 VAL A O 1
ATOM 655 N N . LEU A 1 88 ? 1.501 10.191 -9.327 1.00 89.31 88 LEU A N 1
ATOM 656 C CA . LEU A 1 88 ? 2.915 10.527 -9.501 1.00 89.31 88 LEU A CA 1
ATOM 657 C C . LEU A 1 88 ? 3.149 11.367 -10.763 1.00 89.31 88 LEU A C 1
ATOM 659 O O . LEU A 1 88 ? 3.841 12.379 -10.693 1.00 89.31 88 LEU A O 1
ATOM 663 N N . ALA A 1 89 ? 2.492 11.033 -11.879 1.00 89.75 89 ALA A N 1
ATOM 664 C CA . ALA A 1 89 ? 2.573 11.804 -13.124 1.00 89.75 89 ALA A CA 1
ATOM 665 C C . ALA A 1 89 ? 2.077 13.259 -12.989 1.00 89.75 89 ALA A C 1
ATOM 667 O O . ALA A 1 89 ? 2.458 14.121 -13.774 1.00 89.75 89 ALA A O 1
ATOM 668 N N . ARG A 1 90 ? 1.236 13.553 -11.988 1.00 88.50 90 ARG A N 1
ATOM 669 C CA . ARG A 1 90 ? 0.710 14.901 -11.706 1.00 88.50 90 ARG A CA 1
ATOM 670 C C . ARG A 1 90 ? 1.589 15.718 -10.748 1.00 88.50 90 ARG A C 1
ATOM 672 O O . ARG A 1 90 ? 1.163 16.792 -10.326 1.00 88.50 90 ARG A O 1
ATOM 679 N N . GLY A 1 91 ? 2.765 15.212 -10.366 1.00 79.88 91 GLY A N 1
ATOM 680 C CA . GLY A 1 91 ? 3.631 15.848 -9.367 1.00 79.88 91 GLY A CA 1
ATOM 681 C C . GLY A 1 91 ? 3.120 15.676 -7.934 1.00 79.88 91 GLY A C 1
ATOM 682 O O . GLY A 1 91 ? 3.340 16.537 -7.090 1.00 79.88 91 GLY A O 1
ATOM 683 N N . GLY A 1 92 ? 2.400 14.585 -7.637 1.00 65.31 92 GLY A N 1
ATOM 684 C CA . GLY A 1 92 ? 1.756 14.369 -6.334 1.00 65.31 92 GLY A CA 1
ATOM 685 C C . GLY A 1 92 ? 2.687 14.430 -5.112 1.00 65.31 92 GLY A C 1
ATOM 686 O O . GLY A 1 92 ? 2.201 14.691 -4.016 1.00 65.31 92 GLY A O 1
ATOM 687 N N . ARG A 1 93 ? 4.007 14.253 -5.287 1.00 62.22 93 ARG A N 1
ATOM 688 C CA . ARG A 1 93 ? 5.004 14.385 -4.205 1.00 62.22 93 ARG A CA 1
ATOM 689 C C . ARG A 1 93 ? 5.201 15.837 -3.751 1.00 62.22 93 ARG A C 1
ATOM 691 O O . ARG A 1 93 ? 5.473 16.056 -2.580 1.00 62.22 93 ARG A O 1
ATOM 698 N N . ASP A 1 94 ? 4.966 16.809 -4.632 1.00 62.31 94 ASP A N 1
ATOM 699 C CA . ASP A 1 94 ? 5.190 18.235 -4.349 1.00 62.31 94 ASP A CA 1
ATOM 700 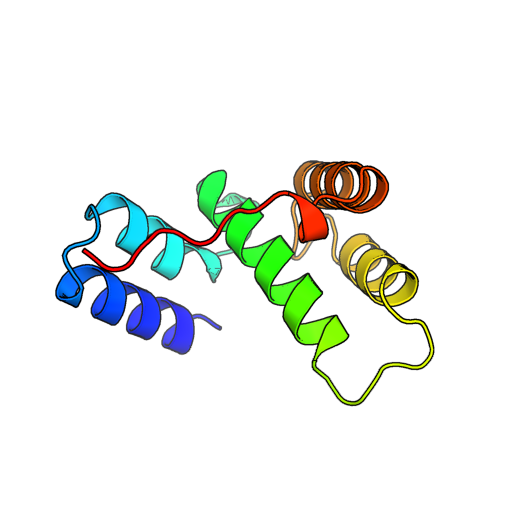C C . ASP A 1 94 ? 3.954 18.926 -3.744 1.00 62.31 94 ASP A C 1
ATOM 702 O O . ASP A 1 94 ? 4.001 20.102 -3.392 1.00 62.31 94 ASP A O 1
ATOM 706 N N . ARG A 1 95 ? 2.817 18.219 -3.641 1.00 58.50 95 ARG A N 1
ATOM 707 C CA . ARG A 1 95 ? 1.514 18.794 -3.248 1.00 58.50 95 ARG A CA 1
ATOM 708 C C . ARG A 1 95 ? 1.036 18.413 -1.846 1.00 58.50 95 ARG A C 1
ATOM 710 O O . ARG A 1 95 ? -0.005 18.910 -1.421 1.00 58.50 95 ARG A O 1
ATOM 717 N N . VAL A 1 96 ? 1.748 17.541 -1.130 1.00 57.19 96 VAL A N 1
ATOM 718 C CA . VAL A 1 96 ? 1.400 17.186 0.255 1.00 57.19 96 VAL A CA 1
ATOM 719 C C . VAL A 1 96 ? 2.033 18.211 1.192 1.00 57.19 96 VAL A C 1
ATOM 721 O O . VAL A 1 96 ? 3.236 18.182 1.438 1.00 57.19 96 VAL A O 1
ATOM 724 N N . VAL A 1 97 ? 1.220 19.138 1.698 1.00 58.56 97 VAL A N 1
ATOM 725 C CA . VAL A 1 97 ? 1.642 20.080 2.743 1.00 58.56 97 VAL A CA 1
ATOM 726 C C . VAL A 1 97 ? 1.816 19.299 4.055 1.00 58.56 97 VAL A C 1
ATOM 728 O O . VAL A 1 97 ? 0.927 18.510 4.390 1.00 58.56 97 VAL A O 1
ATOM 731 N N . PRO A 1 98 ? 2.919 19.481 4.804 1.00 58.56 98 PRO A N 1
ATOM 732 C CA . PRO A 1 98 ? 3.091 18.839 6.103 1.00 58.56 98 PRO A CA 1
ATOM 733 C C . PRO A 1 98 ? 1.934 19.194 7.041 1.00 58.56 98 PRO A C 1
ATOM 735 O O . PRO A 1 98 ? 1.540 20.358 7.126 1.00 58.56 98 PRO A O 1
ATOM 738 N N . VAL A 1 99 ? 1.409 18.205 7.769 1.00 65.31 99 VAL A N 1
ATOM 739 C CA . VAL A 1 99 ? 0.510 18.477 8.898 1.00 65.31 99 VAL A CA 1
ATOM 740 C C . VAL A 1 99 ? 1.322 19.246 9.947 1.00 65.31 99 VAL A C 1
ATOM 742 O O . VAL A 1 99 ? 2.384 18.757 10.344 1.00 65.31 99 VAL A O 1
ATOM 745 N N . PRO A 1 100 ? 0.890 20.450 10.368 1.00 50.44 100 PRO A N 1
ATOM 746 C CA . PRO A 1 100 ? 1.582 21.182 11.419 1.00 50.44 100 PRO A CA 1
ATOM 747 C C . PRO A 1 100 ? 1.559 20.365 12.719 1.00 50.44 100 PRO A C 1
ATOM 749 O O . PRO A 1 100 ? 0.572 19.671 12.973 1.00 50.44 100 PRO A O 1
ATOM 752 N N . PRO A 1 101 ? 2.624 20.420 13.537 1.00 61.53 101 PRO A N 1
ATOM 753 C CA . PRO A 1 101 ? 2.613 19.761 14.835 1.00 61.53 101 PRO A CA 1
ATOM 754 C C . PRO A 1 101 ? 1.473 20.346 15.680 1.00 61.53 101 PRO A C 1
ATOM 756 O O . PRO A 1 101 ? 1.346 21.569 15.779 1.00 61.53 101 PRO A O 1
ATOM 759 N N . GLY A 1 102 ? 0.624 19.461 16.206 1.00 53.00 102 GLY A N 1
ATOM 760 C CA . GLY A 1 102 ? -0.393 19.789 17.208 1.00 53.00 102 GLY A CA 1
ATOM 761 C C . GLY A 1 102 ? 0.200 19.924 18.601 1.00 53.00 102 GLY A C 1
ATOM 762 O O . GLY A 1 102 ? 1.302 19.371 18.828 1.00 53.00 102 GLY A O 1
#

Sequence (102 aa):
ARRIAALGGEVARQSGVPAEVAVIVERQADPYREQPALARIVRAVNAYDDLLGGSRHPGGPLAALEQLRLGTGRDYQPEVVECLARVLARGGRDRVVPVPPG

Foldseek 3Di:
DQVVLLVVLVVCVVVPHPNVVSVLSNCLPPWQVPHDPSSLLVNLVVQLVVVQPPPNPVVHSVVSLVVSCVCDPGRHPNVSSVVVVVCVVVVVVVPDDDDPDD

Radius of gyration: 14.48 Å; chains: 1; bounding box: 30×33×34 Å

pLDDT: mean 87.49, std 13.44, range [50.44, 98.19]

Secondary structure (DSSP, 8-state):
-HHHHHHHHHHHHHTT--HHHHHHHHHTTS-GGGS-HHHHH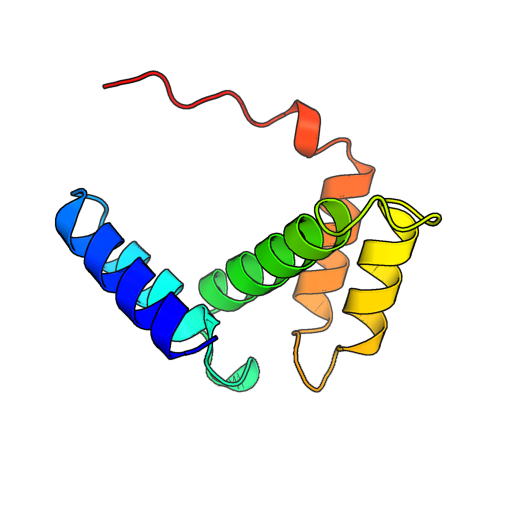HHHHHHHHHHHHSTT-TTHHHHHHHHHHHTBTTTB-HHHHHHHHHHHHTTGGGS-PPPPP-

=== Feature glossary ===
The record interleaves many kinds of information about one protein. Here is each kind framed as the question it answers.

Q: What known structures does this most resemble?
A: Structural nearest neighbors (via Foldseek easy-search vs the PDB). Reported per hit: target PDB id, E-value, and alignment TM-score. A TM-score above ~0.5 is the conventional threshold for 'same fold'.

Q: Where is each backbone atom in 3D?
A: The mmCIF table is the protein's shape written out atom by atom. For each backbone N, Cα, C, and carbonyl O, it records an (x, y, z) coordinate triple in Å plus the residue type, chain letter, and residue number.

Q: What are the backbone torsion angles?
A: The φ/ψ torsion pair specifies the backbone conformation at each residue. φ rotates about the N–Cα bond, ψ about the Cα–C bond. Steric clashes forbid most of the (φ, ψ) plane — the allowed regions (α-helix basin, β-sheet basin, left-handed helix) are the Ramachandran-allowed regions.

Q: Which residues are buried vs exposed?
A: Solvent-accessible surface area (SASA) is the area in Å² traced out by the centre of a 1.4 Å probe sphere (a water molecule) rolled over the protein's van der Waals surface (Shrake–Rupley / Lee–Richards construction). Buried residues have near-zero SASA; fully exposed residues can exceed 200 Å². The total SASA scales roughly with the number of surface residues.

Q: How confident is the AlphaFold model at each residue?
A: pLDDT is the predicted lDDT-Cα score: AlphaFold's confidence that the local environment of each residue (all inter-atomic distances within 15 Å) is correctly placed. It is a per-residue number between 0 and 100, with higher meaning more reliable.

Q: What does the local fold look like, residue by residue?
A: 3Di is Foldseek's structural alphabet. Each residue is assigned one of twenty discrete states based on how its Cα sits relative to its spatial (not sequential) neighbors. Aligning 3Di strings finds structural homologs roughly as well as full 3D superposition, but orders of magnitude faster.

Q: How big and how compact is the whole molecule?
A: Radius of gyration (Rg) is the root-mean-square distance of Cα atoms from their centroid — a single number for overall size and compactness. A globular domain of N residues has Rg ≈ 2.2·N^0.38 Å; an extended or disordered chain has a much larger Rg. The Cα contact count is the number of residue pairs whose Cα atoms are within 8 Å and are more than four positions apart in sequence — a standard proxy for tertiary packing density. The bounding box is the smallest axis-aligned box enclosing all Cα atoms.

Q: Which residues are in helices, strands, or loops?
A: DSSP 8-state secondary structure assigns each residue one of H (α-helix), G (3₁₀-helix), I (π-helix), E (extended β-strand), B (isolated β-bridge), T (hydrogen-bonded turn), S (bend), or '-' (coil). The assignment is computed from backbone hydrogen-bond geometry via the Kabsch–Sander algorithm.

Q: 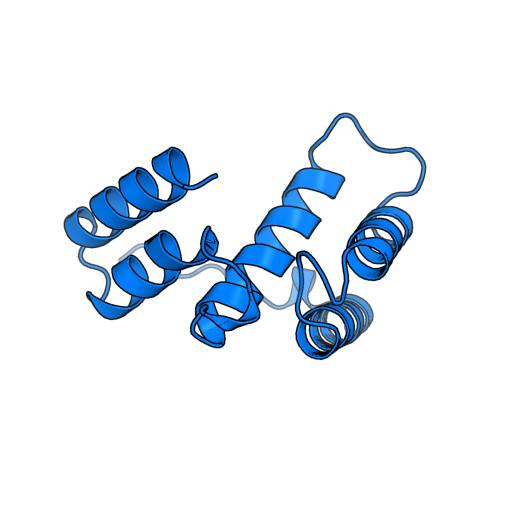How mobile is each atom in the crystal?
A: Crystallographic B-factors measure how much each atom's electron density is smeared out, in Å². They rise in mobile loops and surface residues and fall in the buried interior. In AlphaFold models this column is repurposed to hold pLDDT instead.

Q: What if only a Cα trace is available?
A: P-SEA three-state annotation labels each residue as helix, strand, or coil based purely on the geometry of the Cα trace. It serves as a fallback when the full backbone (and thus DSSP) is unavailable.

Q: What family and function is it annotated with?
A: Database cross-references. InterPro integrates a dozen domain/family signature databases into unified entries with residue-range hits. GO terms attach function/process/location labels with evidence codes. CATH codes position the fold in a four-level structural taxonomy. Organism is the NCBI-taxonomy species name.

Q: Are the domains correctly placed relative to each other?
A: Predicted Aligned Error (PAE) is an AlphaFold confidence matrix: entry (i, j) is the expected error in the position of residue j, in ångströms, when the prediction is superimposed on the true structure at residue i. Low PAE within a block of residues means that block is internally rigid and well-predicted; high PAE between two blocks means their relative placement is uncertain even if each block individually is confident.

Q: What do the diagnostic plots show?
A: Three diagnostic plots accompany the record. The Cα contact map visualizes the tertiary structure as a 2D adjacency matrix (8 Å cutoff, sequence-local contacts suppressed). The Ramachandran plot shows the distribution of backbone (φ, ψ) torsions, with points in the α and β basins reflecting secondary structure content. The PAE plot shows AlphaFold's inter-residue confidence as a color matrix.

Q: What is the amino-acid chain?
A: Primary structure: the covalent order of the twenty standard amino acids along the backbone. Two proteins with the same sequence will (almost always) fold to the same structure; two with 30% identity often share a fold but not the details.

Q: What do the rendered images show?
A: The six renders are orthographic views along the three Cartesian axes in both directions. Representation (cartoon, sticks, or surface) and color scheme (sequence-rainbow or by-chain) vary across proteins so the training set covers all the common visualization conventions.